Protein AF-A0A246J8D8-F1 (afdb_monomer)

Foldseek 3Di:
DKFFALDFDDDPLLQVLLVPDPQWDDWDADPADPVGSTRIMTDGDPPPPDDPVVVQVVSVVSPGVDGGPDDDDDDPPDDPPPPPDPPPDDPDDDDDD

Sequence (97 aa):
MLSLWQHVETSTALLLRLRELISIDRVVEGPGTPDWPWRLSIVQRANPQPGIQTWREQLVKAGLQREPDVCVPLRIEQPRHQAMLFNTDGGLRERMD

pLDDT: mean 80.65, std 17.93, range [39.75, 96.62]

Mean predicted aligned error: 11.0 Å

Structure (mmCIF, N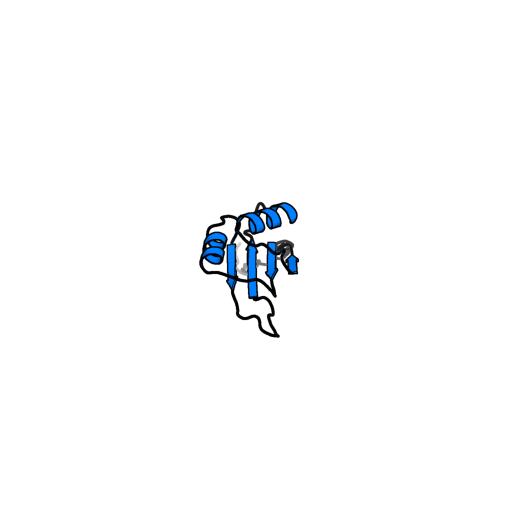/CA/C/O backbone):
data_AF-A0A246J8D8-F1
#
_entry.id   AF-A0A246J8D8-F1
#
loop_
_atom_site.group_PDB
_atom_site.id
_atom_site.type_symbol
_atom_site.label_atom_id
_atom_site.label_alt_id
_atom_site.label_comp_id
_atom_site.label_asym_id
_atom_site.label_entity_id
_atom_site.label_seq_id
_atom_site.pdbx_PDB_ins_code
_atom_site.Cartn_x
_atom_site.Cartn_y
_atom_site.Cartn_z
_atom_site.occupancy
_atom_site.B_iso_or_equiv
_atom_site.auth_seq_id
_atom_site.auth_comp_id
_atom_site.auth_asym_id
_atom_site.auth_atom_id
_atom_site.pdbx_PDB_model_num
ATOM 1 N N . MET A 1 1 ? 4.467 -3.157 -8.689 1.00 88.62 1 MET A N 1
ATOM 2 C CA . MET A 1 1 ? 4.217 -3.883 -7.419 1.00 88.62 1 MET A CA 1
ATOM 3 C C . MET A 1 1 ? 2.732 -3.840 -7.082 1.00 88.62 1 MET A C 1
ATOM 5 O O . MET A 1 1 ? 2.123 -2.802 -7.308 1.00 88.62 1 MET A O 1
ATOM 9 N N . LEU A 1 2 ? 2.161 -4.925 -6.559 1.00 92.75 2 LEU A N 1
ATOM 10 C CA . LEU A 1 2 ? 0.833 -4.959 -5.942 1.00 92.75 2 LEU A CA 1
ATOM 11 C C . LEU A 1 2 ? 1.005 -5.150 -4.435 1.00 92.75 2 LEU A C 1
ATOM 13 O O . LEU A 1 2 ? 1.705 -6.068 -4.012 1.00 92.75 2 LEU A O 1
ATOM 17 N N . SER A 1 3 ? 0.366 -4.299 -3.642 1.00 95.00 3 SER A N 1
ATOM 18 C CA . SER A 1 3 ? 0.344 -4.396 -2.182 1.00 95.00 3 SER A CA 1
ATOM 19 C C . SER A 1 3 ? -1.091 -4.421 -1.680 1.00 95.00 3 SER A C 1
ATOM 21 O O . SER A 1 3 ? -1.906 -3.611 -2.124 1.00 95.00 3 SER A O 1
ATOM 23 N N . LEU A 1 4 ? -1.399 -5.357 -0.786 1.00 96.06 4 LEU A N 1
ATOM 24 C CA . LEU A 1 4 ? -2.753 -5.636 -0.322 1.00 96.06 4 LEU A CA 1
ATOM 25 C C . LEU A 1 4 ? -2.803 -5.650 1.206 1.00 96.06 4 LEU A C 1
ATOM 27 O O . LEU A 1 4 ? -1.908 -6.201 1.848 1.00 96.06 4 LEU A O 1
ATOM 31 N N . TRP A 1 5 ? -3.874 -5.084 1.760 1.00 96.38 5 TRP A N 1
ATOM 32 C CA . TRP A 1 5 ? -4.177 -5.108 3.190 1.00 96.38 5 TRP A CA 1
ATOM 33 C C . TRP A 1 5 ? -5.596 -5.623 3.421 1.00 96.38 5 TRP A C 1
ATOM 35 O O . TRP A 1 5 ? -6.553 -5.103 2.842 1.00 96.38 5 TRP A O 1
ATOM 45 N N . GLN A 1 6 ? -5.744 -6.605 4.304 1.00 95.06 6 GLN A N 1
ATOM 46 C CA . GLN A 1 6 ? -7.032 -7.057 4.841 1.00 95.06 6 GLN A CA 1
ATOM 47 C C . GLN A 1 6 ? -7.463 -6.168 6.008 1.00 95.06 6 GLN A C 1
ATOM 49 O O . GLN A 1 6 ? -8.633 -5.812 6.137 1.00 95.06 6 GLN A O 1
ATOM 54 N N . HIS A 1 7 ? -6.500 -5.758 6.838 1.00 91.38 7 HIS A N 1
ATOM 55 C CA . HIS A 1 7 ? -6.752 -5.009 8.065 1.00 91.38 7 HIS A CA 1
ATOM 56 C C . HIS A 1 7 ? -5.963 -3.702 8.094 1.00 91.38 7 HIS A C 1
ATOM 58 O O . HIS A 1 7 ? -4.868 -3.619 8.657 1.00 91.38 7 HIS A O 1
ATOM 64 N N . VAL A 1 8 ? -6.560 -2.662 7.514 1.00 91.44 8 VAL A N 1
ATOM 65 C CA . VAL A 1 8 ? -6.043 -1.295 7.555 1.00 91.44 8 VAL A CA 1
ATOM 66 C C . VAL A 1 8 ? -7.191 -0.309 7.739 1.00 91.44 8 VAL A C 1
ATOM 68 O O . VAL A 1 8 ? -8.273 -0.492 7.182 1.00 91.44 8 VAL A O 1
ATOM 71 N N . GLU A 1 9 ? -6.956 0.729 8.535 1.00 89.50 9 GLU A N 1
ATOM 72 C CA . GLU A 1 9 ? -7.869 1.861 8.626 1.00 89.50 9 GLU A CA 1
ATOM 73 C C . GLU A 1 9 ? -7.542 2.853 7.514 1.00 89.50 9 GLU A C 1
ATOM 75 O O . GLU A 1 9 ? -6.449 3.421 7.446 1.00 89.50 9 GLU A O 1
ATOM 80 N N . THR A 1 10 ? -8.499 3.048 6.618 1.00 89.75 10 THR A N 1
ATOM 81 C CA . THR A 1 10 ? -8.425 4.028 5.544 1.00 89.75 10 THR A CA 1
ATOM 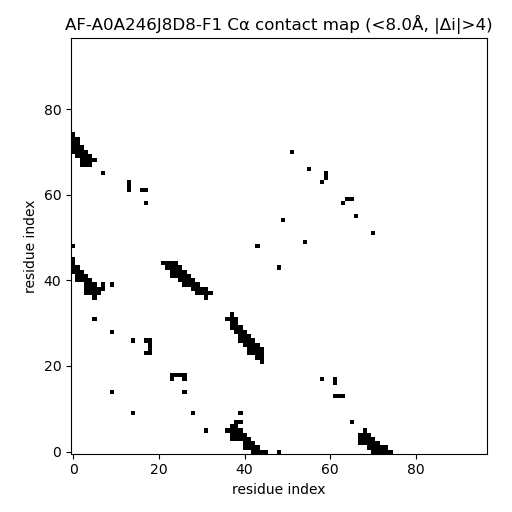82 C C . THR A 1 10 ? -9.182 5.282 5.961 1.00 89.75 10 THR A C 1
ATOM 84 O O . THR A 1 10 ? -10.344 5.245 6.353 1.00 89.75 10 THR A O 1
ATOM 87 N N . SER A 1 11 ? -8.508 6.428 5.886 1.00 92.56 11 SER A N 1
ATOM 88 C CA . SER A 1 11 ? -9.154 7.737 5.995 1.00 92.56 11 SER A CA 1
ATOM 89 C C . SER A 1 11 ? -9.130 8.430 4.640 1.00 92.56 11 SER A C 1
ATOM 91 O O . SER A 1 11 ? -8.223 8.208 3.835 1.00 92.56 11 SER A O 1
ATOM 93 N N . THR A 1 12 ? -10.081 9.337 4.405 1.00 93.88 12 THR A N 1
ATOM 94 C CA . THR A 1 12 ? -10.117 10.126 3.159 1.00 93.88 12 THR A CA 1
ATOM 95 C C . THR A 1 12 ? -8.788 10.860 2.930 1.00 93.88 12 THR A C 1
ATOM 97 O O . THR A 1 12 ? -8.247 10.835 1.827 1.00 93.88 12 THR A O 1
ATOM 100 N N . ALA A 1 13 ? -8.199 11.428 3.988 1.00 94.62 13 ALA A N 1
ATOM 101 C CA . ALA A 1 13 ? -6.912 12.120 3.917 1.00 94.62 13 ALA A CA 1
ATOM 102 C C . ALA A 1 13 ? -5.730 11.190 3.588 1.00 94.62 13 ALA A C 1
ATOM 104 O O . ALA A 1 13 ? -4.769 11.621 2.954 1.00 94.62 13 ALA A O 1
ATOM 105 N N . LEU A 1 14 ? -5.758 9.930 4.034 1.00 94.75 14 LEU A N 1
ATOM 106 C CA . LEU A 1 14 ? -4.742 8.940 3.663 1.00 94.75 14 LEU A CA 1
ATOM 107 C C . LEU A 1 14 ? -4.880 8.554 2.187 1.00 94.75 14 LEU A C 1
ATOM 109 O O . LEU A 1 14 ? -3.898 8.565 1.452 1.00 94.75 14 LEU A O 1
ATOM 113 N N . LEU A 1 15 ? -6.100 8.254 1.742 1.00 95.62 15 LEU A N 1
ATOM 114 C CA . LEU A 1 15 ? -6.359 7.847 0.361 1.00 95.62 15 LEU A CA 1
ATOM 115 C C . LEU A 1 15 ? -5.990 8.944 -0.643 1.00 95.62 15 LEU A C 1
ATOM 117 O O . LEU A 1 15 ? -5.460 8.633 -1.706 1.00 95.62 15 LEU A O 1
ATOM 121 N N . LEU A 1 16 ? -6.240 10.215 -0.308 1.00 94.81 16 LEU A N 1
ATOM 122 C CA . LEU A 1 16 ? -5.811 11.356 -1.121 1.00 94.81 16 LEU A CA 1
ATOM 123 C C . LEU A 1 16 ? -4.284 11.425 -1.229 1.00 94.81 16 LEU A C 1
ATOM 125 O O . LEU A 1 16 ? -3.764 11.392 -2.339 1.00 94.81 16 LEU A O 1
ATOM 129 N N . ARG A 1 17 ? -3.570 11.389 -0.096 1.00 95.25 17 ARG A N 1
ATOM 130 C CA . ARG A 1 17 ? -2.097 11.386 -0.079 1.00 95.25 17 ARG A CA 1
ATOM 131 C C . ARG A 1 17 ? -1.499 10.243 -0.894 1.00 95.25 17 ARG A C 1
ATOM 133 O O . ARG A 1 17 ? -0.534 10.446 -1.619 1.00 95.25 17 ARG A O 1
ATOM 140 N N . LEU A 1 18 ? -2.077 9.043 -0.805 1.00 94.81 18 LEU A N 1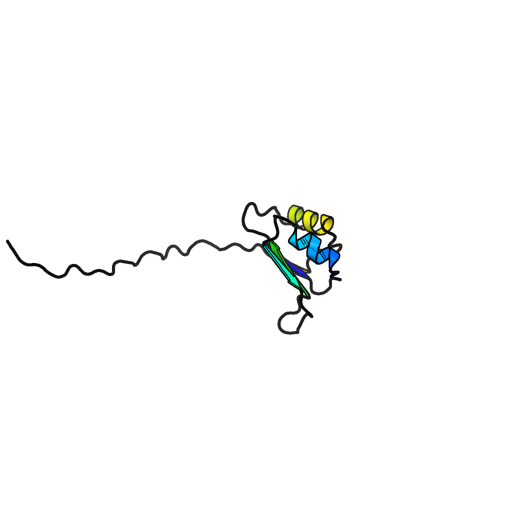
ATOM 141 C CA . LEU A 1 18 ? -1.633 7.896 -1.600 1.00 94.81 18 LEU A CA 1
ATOM 142 C C . LEU A 1 18 ? -1.846 8.131 -3.104 1.00 94.81 18 LEU A C 1
ATOM 144 O O . LEU A 1 18 ? -0.974 7.807 -3.902 1.00 94.81 18 LEU A O 1
ATOM 148 N N . ARG A 1 19 ? -2.975 8.720 -3.512 1.00 94.56 19 ARG A N 1
ATOM 149 C CA . ARG A 1 19 ? -3.255 9.026 -4.928 1.00 94.56 19 ARG A CA 1
ATOM 150 C C . ARG A 1 19 ? -2.353 10.122 -5.501 1.00 94.56 19 ARG A C 1
ATOM 152 O O . ARG A 1 19 ? -2.147 10.150 -6.708 1.00 94.56 19 ARG A O 1
ATOM 159 N N . GLU A 1 20 ? -1.814 10.994 -4.654 1.00 93.69 20 GLU A N 1
ATOM 160 C CA . GLU A 1 20 ? -0.860 12.041 -5.042 1.00 93.69 20 GLU A CA 1
ATOM 161 C C . GLU A 1 20 ? 0.571 11.511 -5.243 1.00 93.69 20 GLU A C 1
ATOM 163 O O . GLU A 1 20 ? 1.405 12.194 -5.840 1.00 93.69 20 GLU A O 1
ATOM 168 N N . LEU A 1 21 ? 0.882 10.289 -4.788 1.00 91.19 21 LEU A N 1
ATOM 169 C CA . LEU A 1 21 ? 2.200 9.698 -5.011 1.00 91.19 21 LEU A CA 1
ATOM 170 C C . LEU A 1 21 ? 2.387 9.334 -6.485 1.00 91.19 21 LEU A C 1
ATOM 172 O O . LEU A 1 21 ? 1.727 8.443 -7.011 1.00 91.19 21 LEU A O 1
ATOM 176 N N . ILE A 1 22 ? 3.389 9.938 -7.125 1.00 88.75 22 ILE A N 1
ATOM 177 C CA . ILE A 1 22 ? 3.735 9.675 -8.533 1.00 88.75 22 ILE A CA 1
ATOM 178 C C . ILE A 1 22 ? 4.062 8.201 -8.826 1.00 88.75 22 ILE A C 1
ATOM 180 O O . ILE A 1 22 ? 3.862 7.717 -9.943 1.00 88.75 22 ILE A O 1
ATOM 184 N N . SER A 1 23 ? 4.557 7.474 -7.821 1.00 88.44 23 SER A N 1
ATOM 185 C CA . SER A 1 23 ? 4.877 6.050 -7.921 1.00 88.44 23 SER A CA 1
ATOM 186 C C . SER A 1 23 ? 3.641 5.149 -7.864 1.00 88.44 23 SER A C 1
ATOM 188 O O . SER A 1 23 ? 3.753 3.963 -8.172 1.00 88.44 23 SER A O 1
ATOM 190 N N . ILE A 1 24 ? 2.466 5.676 -7.514 1.00 91.88 24 ILE A N 1
ATOM 191 C CA . ILE A 1 24 ? 1.208 4.934 -7.465 1.00 91.88 24 ILE A CA 1
ATOM 192 C C . ILE A 1 24 ? 0.451 5.093 -8.784 1.00 91.88 24 ILE A C 1
ATOM 194 O O . ILE A 1 24 ? 0.301 6.181 -9.332 1.00 91.88 24 ILE A O 1
ATOM 198 N N . ASP A 1 25 ? -0.019 3.966 -9.305 1.00 91.94 25 ASP A N 1
ATOM 199 C CA . ASP A 1 25 ? -0.905 3.907 -10.465 1.00 91.94 25 ASP A CA 1
ATOM 200 C C . ASP A 1 25 ? -2.372 3.823 -10.029 1.00 91.94 25 ASP A C 1
ATOM 202 O O . ASP A 1 25 ? -3.225 4.567 -10.514 1.00 91.94 25 ASP A O 1
ATOM 206 N N . ARG A 1 26 ? -2.671 2.948 -9.059 1.00 93.75 26 ARG A N 1
ATOM 207 C CA . ARG A 1 26 ? -4.028 2.764 -8.530 1.00 93.75 26 ARG A CA 1
ATOM 208 C C . ARG A 1 26 ? -4.037 2.614 -7.018 1.00 93.75 26 ARG A C 1
ATOM 210 O O . ARG A 1 26 ? -3.206 1.912 -6.447 1.00 93.75 26 ARG A O 1
ATOM 217 N N . VAL A 1 27 ? -5.059 3.209 -6.408 1.00 95.88 27 VAL A N 1
ATOM 218 C CA . VAL A 1 27 ? -5.477 2.975 -5.021 1.00 95.88 27 VAL A CA 1
ATOM 219 C C . VAL A 1 27 ? -6.936 2.547 -5.057 1.00 95.88 27 VAL A C 1
ATOM 221 O O . VAL A 1 27 ? -7.793 3.327 -5.482 1.00 95.88 27 VAL A O 1
ATOM 224 N N . VAL A 1 28 ? -7.211 1.322 -4.624 1.00 94.25 28 VAL A N 1
ATOM 225 C CA . VAL A 1 28 ? -8.557 0.747 -4.564 1.00 94.25 28 VAL A CA 1
ATOM 226 C C . VAL A 1 28 ? -8.891 0.458 -3.109 1.00 94.25 28 VAL A C 1
ATOM 228 O O . VAL A 1 28 ? -8.139 -0.226 -2.420 1.00 94.25 28 VAL A O 1
ATOM 231 N N . GLU A 1 29 ? -10.022 0.986 -2.660 1.00 94.75 29 GLU A N 1
ATOM 232 C CA . GLU A 1 29 ? -10.604 0.713 -1.350 1.00 94.75 29 GLU A CA 1
ATOM 233 C C . GLU A 1 29 ? -11.868 -0.127 -1.541 1.00 94.75 29 GLU A C 1
ATOM 235 O O . GLU A 1 29 ? -12.612 0.076 -2.503 1.00 94.75 29 GLU A O 1
ATOM 240 N N . GLY A 1 30 ? -12.109 -1.068 -0.633 1.00 90.56 30 GLY A N 1
ATOM 241 C CA . GLY A 1 30 ? -13.306 -1.896 -0.645 1.00 90.56 30 GLY A CA 1
ATOM 242 C C . GLY A 1 30 ? -13.691 -2.388 0.750 1.00 90.56 30 GLY A C 1
ATOM 243 O O . GLY A 1 30 ? -12.897 -2.307 1.690 1.00 90.56 30 GLY A O 1
ATOM 244 N N . PRO A 1 31 ? -14.910 -2.929 0.908 1.00 89.00 31 PRO A N 1
ATOM 245 C CA . PRO A 1 31 ? -15.383 -3.421 2.201 1.00 89.00 31 PRO A CA 1
ATOM 246 C C . PRO A 1 31 ? -14.598 -4.643 2.705 1.00 89.00 31 PRO A C 1
ATOM 248 O O . PRO A 1 31 ? -14.584 -4.892 3.908 1.00 89.00 31 PRO A O 1
ATOM 251 N N . GLY A 1 32 ? -13.912 -5.365 1.811 1.00 87.19 32 GLY A N 1
ATOM 252 C CA . GLY A 1 32 ? -13.428 -6.719 2.064 1.00 87.19 32 GLY A CA 1
ATOM 253 C C . GLY A 1 32 ? -14.599 -7.699 1.983 1.00 87.19 32 GLY A C 1
ATOM 254 O O . GLY A 1 32 ? -15.623 -7.527 2.637 1.00 87.19 32 GLY A O 1
ATOM 255 N N . THR A 1 33 ? -14.483 -8.707 1.131 1.00 90.25 33 THR A N 1
ATOM 256 C CA . THR A 1 33 ? -15.492 -9.760 0.943 1.00 90.25 33 THR A CA 1
ATOM 257 C C . THR A 1 33 ? -14.813 -11.125 1.009 1.00 90.25 33 THR A C 1
ATOM 259 O O . THR A 1 33 ? -13.591 -11.182 0.881 1.00 90.25 33 THR A O 1
ATOM 262 N N . PRO A 1 34 ? -15.552 -12.232 1.185 1.00 88.75 34 PRO A N 1
ATOM 263 C CA . PRO A 1 34 ? -14.949 -13.564 1.159 1.00 88.75 34 PRO A CA 1
ATOM 264 C C . PRO A 1 34 ? -14.150 -13.848 -0.126 1.00 88.75 34 PRO A C 1
ATOM 266 O O . PRO A 1 34 ? -13.050 -14.388 -0.045 1.00 88.75 34 PRO A O 1
ATOM 269 N N . ASP A 1 35 ? -14.652 -13.412 -1.286 1.00 89.06 35 ASP A N 1
ATOM 270 C CA . ASP A 1 35 ? -13.986 -13.610 -2.584 1.00 89.06 35 ASP A CA 1
ATOM 271 C C . ASP A 1 35 ? -12.816 -12.635 -2.816 1.00 89.06 35 ASP A C 1
ATOM 273 O O . ASP A 1 35 ? -11.903 -12.902 -3.597 1.00 89.06 35 ASP A O 1
ATOM 277 N N . TRP A 1 36 ? -12.828 -11.489 -2.128 1.00 88.50 36 TRP A N 1
ATOM 278 C CA . TRP A 1 36 ? -11.776 -10.476 -2.186 1.00 88.50 36 TRP A CA 1
ATOM 279 C C . TRP A 1 36 ? -11.596 -9.811 -0.814 1.00 88.50 36 TRP A C 1
ATOM 281 O O . TRP A 1 36 ? -12.203 -8.765 -0.550 1.00 88.50 36 TRP A O 1
ATOM 291 N N . PRO A 1 37 ? -10.782 -10.392 0.089 1.00 94.44 37 PRO A N 1
ATOM 292 C CA . PRO A 1 37 ? -10.711 -9.959 1.489 1.00 94.44 37 PRO A CA 1
ATOM 293 C C . PRO A 1 37 ? -9.936 -8.650 1.685 1.00 94.44 37 PRO A C 1
ATOM 295 O O . PRO A 1 37 ? -9.853 -8.127 2.794 1.00 94.44 37 PRO A O 1
ATOM 298 N N . TRP A 1 38 ? -9.346 -8.110 0.620 1.00 95.38 38 TRP A N 1
ATOM 299 C CA . TRP A 1 38 ? -8.493 -6.932 0.676 1.00 95.38 38 TRP A CA 1
ATOM 300 C C . TRP A 1 38 ? -9.337 -5.661 0.761 1.00 95.38 38 TRP A C 1
ATOM 302 O O . TRP A 1 38 ? -10.092 -5.330 -0.155 1.00 95.38 38 TRP A O 1
ATOM 312 N N . ARG A 1 39 ? -9.177 -4.927 1.861 1.00 95.19 39 ARG A N 1
ATOM 313 C CA . ARG A 1 39 ? -9.843 -3.640 2.098 1.00 95.19 39 ARG A CA 1
ATOM 314 C C . ARG A 1 39 ? -9.107 -2.478 1.443 1.00 95.19 39 ARG A C 1
ATOM 316 O O . ARG A 1 39 ? -9.732 -1.493 1.063 1.00 95.19 39 ARG A O 1
ATOM 323 N N . LEU A 1 40 ? -7.795 -2.616 1.255 1.00 96.62 40 LEU A N 1
ATOM 324 C CA . LEU A 1 40 ? -6.972 -1.678 0.500 1.00 96.62 40 LEU A CA 1
ATOM 325 C C . LEU A 1 40 ? -6.069 -2.442 -0.463 1.00 96.62 40 LEU A C 1
ATOM 327 O O . LEU A 1 40 ? -5.393 -3.395 -0.080 1.00 96.62 40 LEU A O 1
ATOM 331 N N . SER A 1 41 ? -6.042 -1.992 -1.713 1.00 95.94 41 SER A N 1
ATOM 332 C CA . SER A 1 41 ? -5.138 -2.483 -2.750 1.00 95.94 41 SER A CA 1
ATOM 333 C C . SER A 1 41 ? -4.407 -1.305 -3.383 1.00 95.94 41 SER A C 1
ATOM 335 O O . SER A 1 41 ? -5.034 -0.328 -3.797 1.00 95.94 41 SER A O 1
ATOM 337 N N . ILE A 1 42 ? -3.084 -1.398 -3.479 1.00 95.50 42 ILE A N 1
ATOM 338 C CA . ILE A 1 42 ? -2.246 -0.381 -4.114 1.00 95.50 42 ILE A CA 1
ATOM 339 C C . ILE A 1 42 ? -1.442 -1.022 -5.233 1.00 95.50 42 ILE A C 1
ATOM 341 O O . ILE A 1 42 ? -0.717 -1.996 -5.022 1.00 95.50 42 ILE A O 1
ATOM 345 N N . VAL A 1 43 ? -1.550 -0.434 -6.419 1.00 92.56 43 VAL A N 1
ATOM 346 C CA . VAL A 1 43 ? -0.739 -0.777 -7.582 1.00 92.56 43 VAL A CA 1
ATOM 347 C C . VAL A 1 43 ? 0.288 0.322 -7.778 1.00 92.56 43 VAL A C 1
ATOM 349 O O . VAL A 1 43 ? -0.051 1.488 -7.971 1.00 92.56 43 VAL A O 1
ATOM 352 N N . GLN A 1 44 ? 1.554 -0.062 -7.741 1.00 90.00 44 GLN A N 1
ATOM 353 C CA . GLN A 1 44 ? 2.668 0.806 -8.077 1.00 90.00 44 GLN A CA 1
ATOM 354 C C . GLN A 1 44 ? 2.877 0.833 -9.593 1.00 90.00 44 GLN A C 1
ATOM 356 O O . GLN A 1 44 ? 2.904 -0.223 -10.237 1.0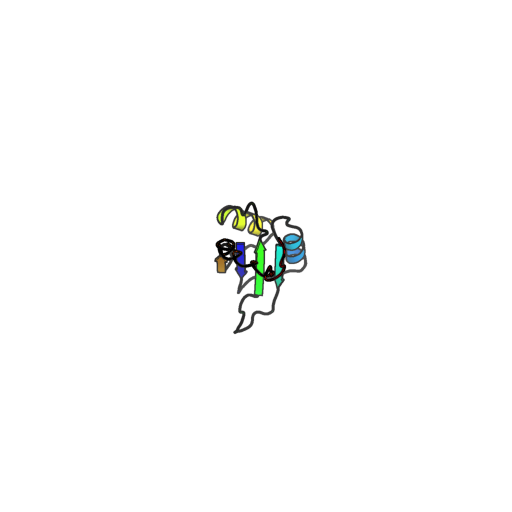0 90.00 44 GLN A O 1
ATOM 361 N N . ARG A 1 45 ? 3.106 2.032 -10.130 1.00 85.25 45 ARG A N 1
ATOM 362 C CA . ARG A 1 45 ? 3.450 2.281 -11.531 1.00 85.25 45 ARG A CA 1
ATOM 363 C C . ARG A 1 45 ? 4.696 1.495 -11.944 1.00 85.25 45 ARG A C 1
ATOM 365 O O . A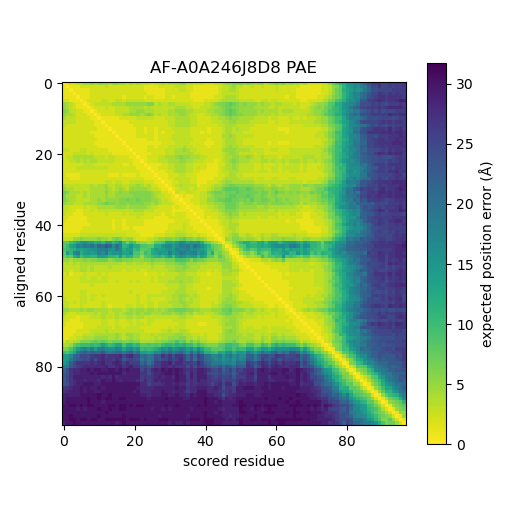RG A 1 45 ? 5.658 1.356 -11.185 1.00 85.25 45 ARG A O 1
ATOM 372 N N . ALA A 1 46 ? 4.686 0.978 -13.169 1.00 68.44 46 ALA A N 1
ATOM 373 C CA . ALA A 1 46 ? 5.831 0.280 -13.726 1.00 68.44 46 ALA A CA 1
ATOM 374 C C . ALA A 1 46 ? 6.922 1.282 -14.149 1.00 68.44 46 ALA A C 1
ATOM 376 O O . ALA A 1 46 ? 6.723 2.060 -15.075 1.00 68.44 46 ALA A O 1
ATOM 377 N N . ASN A 1 47 ? 8.084 1.163 -13.505 1.00 64.56 47 ASN A N 1
ATOM 378 C CA . ASN A 1 47 ? 9.395 1.696 -13.892 1.00 64.56 47 ASN A CA 1
ATOM 379 C C . ASN A 1 47 ? 9.781 3.117 -13.397 1.00 64.56 47 ASN A C 1
ATOM 381 O O . ASN A 1 47 ? 9.088 4.083 -13.712 1.00 64.56 47 ASN A O 1
ATOM 385 N N . PRO A 1 48 ? 10.936 3.259 -12.708 1.00 64.75 48 PRO A N 1
ATOM 386 C CA . PRO A 1 48 ? 11.647 2.196 -11.992 1.00 64.75 48 PRO A CA 1
ATOM 387 C C . PRO A 1 48 ? 10.793 1.715 -10.816 1.00 64.75 48 PRO A C 1
ATOM 389 O O . PRO A 1 48 ? 10.308 2.519 -10.027 1.00 64.75 48 PRO A O 1
ATOM 392 N N . GLN A 1 49 ? 10.580 0.399 -10.707 1.00 65.50 49 GLN A N 1
ATOM 393 C CA . GLN A 1 49 ? 9.979 -0.173 -9.500 1.00 65.50 49 GLN A CA 1
ATOM 394 C C . GLN A 1 49 ? 11.080 -0.222 -8.432 1.00 65.50 49 GLN A C 1
ATOM 396 O O . GLN A 1 49 ? 12.004 -1.027 -8.586 1.00 65.50 49 GLN A O 1
ATOM 401 N N . PRO A 1 50 ? 11.050 0.628 -7.389 1.00 71.75 50 PRO A N 1
ATOM 402 C CA . PRO A 1 50 ? 11.973 0.491 -6.275 1.00 71.75 50 PRO A CA 1
ATOM 403 C C . PRO A 1 50 ? 11.898 -0.918 -5.680 1.00 71.75 50 PRO A C 1
ATOM 405 O O . PRO A 1 50 ? 10.868 -1.596 -5.757 1.00 71.75 50 PRO A O 1
ATOM 408 N N . GLY A 1 51 ? 12.995 -1.352 -5.059 1.00 82.62 51 GLY A N 1
ATOM 409 C CA . GLY A 1 51 ? 12.999 -2.582 -4.274 1.00 82.62 51 GLY A CA 1
ATOM 410 C C . GLY A 1 51 ? 11.886 -2.574 -3.221 1.00 82.62 51 GLY A C 1
ATOM 411 O O . GLY A 1 51 ? 11.432 -1.516 -2.779 1.00 82.62 51 GLY A O 1
ATOM 412 N N . ILE A 1 52 ? 11.451 -3.765 -2.801 1.00 85.56 52 ILE A N 1
ATOM 413 C CA . ILE A 1 52 ? 10.316 -3.939 -1.877 1.00 85.56 52 ILE A CA 1
ATOM 414 C C . ILE A 1 52 ? 10.479 -3.098 -0.601 1.00 85.56 52 ILE A C 1
ATOM 416 O O . ILE A 1 52 ? 9.501 -2.518 -0.140 1.00 85.56 52 ILE A O 1
ATOM 420 N N . GLN A 1 53 ? 11.695 -2.981 -0.057 1.00 87.31 53 GLN A N 1
ATOM 421 C CA . GLN A 1 53 ? 11.941 -2.160 1.135 1.00 87.31 53 GLN A CA 1
ATOM 422 C C . GLN A 1 53 ? 11.693 -0.670 0.885 1.00 87.31 53 GLN A C 1
ATOM 424 O O . GLN A 1 53 ? 10.888 -0.062 1.581 1.00 87.31 53 GLN A O 1
ATOM 429 N N . THR A 1 54 ? 12.293 -0.096 -0.158 1.00 87.94 54 THR A N 1
ATOM 430 C CA . THR A 1 54 ? 12.078 1.311 -0.525 1.00 87.94 54 THR A CA 1
ATOM 431 C C . THR A 1 54 ? 10.604 1.601 -0.820 1.00 87.94 54 THR A C 1
ATOM 433 O O . THR A 1 54 ? 10.092 2.661 -0.467 1.00 87.94 54 THR A O 1
ATOM 436 N N . TRP A 1 55 ? 9.890 0.650 -1.428 1.00 89.06 55 TRP A N 1
ATOM 437 C CA . TRP A 1 55 ? 8.446 0.759 -1.623 1.00 89.06 55 TRP A CA 1
ATOM 438 C C . TRP A 1 55 ? 7.677 0.814 -0.293 1.00 89.06 55 TRP A C 1
ATOM 440 O O . TRP A 1 55 ? 6.831 1.688 -0.106 1.00 89.06 55 TRP A O 1
ATOM 450 N N . ARG A 1 56 ? 8.000 -0.065 0.661 1.00 88.94 56 ARG A N 1
ATOM 451 C CA . ARG A 1 56 ? 7.389 -0.048 2.000 1.00 88.94 56 ARG A CA 1
ATOM 452 C C . ARG A 1 56 ? 7.660 1.259 2.737 1.00 88.94 56 ARG A C 1
ATOM 454 O O . ARG A 1 56 ? 6.734 1.839 3.292 1.00 88.94 56 ARG A O 1
ATOM 461 N N . GLU A 1 57 ? 8.887 1.766 2.685 1.00 89.56 57 GLU A N 1
ATOM 462 C CA . GLU A 1 57 ? 9.237 3.053 3.295 1.00 89.56 57 GLU A CA 1
ATOM 463 C C . GLU A 1 57 ? 8.417 4.214 2.721 1.00 89.56 57 GLU A C 1
ATOM 465 O O . GLU A 1 57 ? 7.986 5.093 3.467 1.00 89.56 57 GLU A O 1
ATOM 470 N N . GLN A 1 58 ? 8.176 4.228 1.405 1.00 90.56 58 GLN A N 1
ATOM 471 C CA . GLN A 1 58 ? 7.322 5.239 0.776 1.00 90.56 58 GLN A CA 1
ATOM 472 C C . GLN A 1 58 ? 5.883 5.171 1.299 1.00 90.56 58 GLN A C 1
ATOM 474 O O . GLN A 1 58 ? 5.299 6.205 1.618 1.00 90.56 58 GLN A O 1
ATOM 479 N N . LEU A 1 59 ? 5.329 3.965 1.432 1.00 91.69 59 LEU A N 1
ATOM 480 C CA . LEU A 1 59 ? 3.983 3.763 1.967 1.00 91.69 59 LEU A CA 1
ATOM 481 C C . LEU A 1 59 ? 3.873 4.202 3.434 1.00 91.69 59 LEU A C 1
ATOM 483 O O . LEU A 1 59 ? 2.911 4.883 3.796 1.00 91.69 59 LEU A O 1
ATOM 487 N N . VAL A 1 60 ? 4.883 3.901 4.256 1.00 92.25 60 VAL A N 1
ATOM 488 C CA . VAL A 1 60 ? 4.956 4.371 5.649 1.00 92.25 60 VAL A CA 1
ATOM 489 C C . VAL A 1 60 ? 5.005 5.895 5.713 1.00 92.25 60 VAL A C 1
ATOM 491 O O . VAL A 1 60 ? 4.227 6.501 6.448 1.00 92.25 60 VAL A O 1
ATOM 494 N N . LYS A 1 61 ? 5.845 6.538 4.890 1.00 91.56 61 LYS A N 1
ATOM 495 C CA . LYS A 1 61 ? 5.918 8.009 4.796 1.00 91.56 61 LYS A CA 1
ATOM 496 C C . LYS A 1 61 ? 4.592 8.641 4.364 1.00 91.56 61 LYS A C 1
ATOM 498 O O . LYS A 1 61 ? 4.276 9.744 4.800 1.00 91.56 61 LYS A O 1
ATOM 503 N N . ALA A 1 62 ? 3.804 7.945 3.547 1.00 90.88 62 ALA A N 1
ATOM 504 C CA . ALA A 1 62 ? 2.476 8.395 3.135 1.00 90.88 62 ALA A CA 1
ATOM 505 C C . ALA A 1 62 ? 1.403 8.244 4.230 1.00 90.88 62 ALA A C 1
ATOM 507 O O . ALA A 1 62 ? 0.317 8.813 4.113 1.00 90.88 62 ALA A O 1
ATOM 508 N N . GLY A 1 63 ? 1.715 7.523 5.312 1.00 92.94 63 GLY A N 1
ATOM 509 C CA . GLY A 1 63 ? 0.855 7.353 6.480 1.00 92.94 63 GLY A CA 1
ATOM 510 C C . GLY A 1 63 ? 0.305 5.939 6.673 1.00 92.94 63 GLY A C 1
ATOM 511 O O . GLY A 1 63 ? -0.505 5.745 7.577 1.00 92.94 63 GLY A O 1
ATOM 512 N N . LEU A 1 64 ? 0.725 4.947 5.875 1.00 93.31 64 LEU A N 1
ATOM 513 C CA . LEU A 1 64 ? 0.382 3.544 6.130 1.00 93.31 64 LEU A CA 1
ATOM 514 C C . LEU A 1 64 ? 1.263 2.988 7.246 1.00 93.31 64 LEU A C 1
ATOM 516 O O . LEU A 1 64 ? 2.426 2.662 7.041 1.00 93.31 64 LEU A O 1
ATOM 520 N N . GLN A 1 65 ? 0.695 2.868 8.442 1.00 87.25 65 GLN A N 1
ATOM 521 C CA . GLN A 1 65 ? 1.438 2.410 9.620 1.00 87.25 65 GLN A CA 1
ATOM 522 C C . GLN A 1 65 ? 1.709 0.900 9.625 1.00 87.25 65 GLN A C 1
ATOM 524 O O . GLN A 1 65 ? 2.592 0.437 10.342 1.00 87.25 65 GLN A O 1
ATOM 529 N N . ARG A 1 66 ? 0.945 0.125 8.845 1.00 89.12 66 ARG A N 1
ATOM 530 C CA . ARG A 1 66 ? 1.093 -1.329 8.736 1.00 89.12 66 ARG A CA 1
ATOM 531 C C . ARG A 1 66 ? 1.705 -1.729 7.407 1.00 89.12 66 ARG A C 1
ATOM 533 O O . ARG A 1 66 ? 1.329 -1.208 6.355 1.00 89.12 66 ARG A O 1
ATOM 540 N N . GLU A 1 67 ? 2.589 -2.720 7.465 1.00 92.06 67 GLU A N 1
ATOM 541 C CA . GLU A 1 67 ? 3.052 -3.415 6.270 1.00 92.06 67 GLU A CA 1
ATOM 542 C C . GLU A 1 67 ? 1.883 -4.115 5.557 1.00 92.06 67 GLU A C 1
ATOM 544 O O . GLU A 1 67 ? 0.905 -4.489 6.208 1.00 92.06 67 GLU A O 1
ATOM 549 N N . PRO A 1 68 ? 1.958 -4.274 4.226 1.00 93.94 68 PRO A N 1
ATOM 550 C CA . PRO A 1 68 ? 0.970 -5.045 3.486 1.00 93.94 68 PRO A CA 1
ATOM 551 C C . PRO A 1 68 ? 1.019 -6.522 3.870 1.00 93.94 68 PRO A C 1
ATOM 553 O O . PRO A 1 68 ? 2.100 -7.108 3.943 1.00 93.94 68 PRO A O 1
ATOM 556 N N . ASP A 1 69 ? -0.157 -7.128 4.007 1.00 94.69 69 ASP A N 1
ATOM 557 C CA . ASP A 1 69 ? -0.321 -8.569 4.213 1.00 94.69 69 ASP A CA 1
ATOM 558 C C . ASP A 1 69 ? 0.220 -9.359 3.007 1.00 94.69 69 ASP A C 1
ATOM 560 O O . ASP A 1 69 ? 0.815 -10.425 3.155 1.00 94.69 69 ASP A O 1
ATOM 564 N N . VAL A 1 70 ? 0.054 -8.811 1.795 1.00 93.62 70 VAL A N 1
ATOM 565 C CA . VAL A 1 70 ? 0.613 -9.369 0.555 1.00 93.62 70 VAL A CA 1
ATOM 566 C C . VAL A 1 70 ? 1.314 -8.279 -0.240 1.00 93.62 70 VAL A C 1
ATOM 568 O O . VAL A 1 70 ? 0.752 -7.217 -0.498 1.00 93.62 70 VAL A O 1
ATOM 571 N N . CYS A 1 71 ? 2.539 -8.560 -0.682 1.00 91.88 71 CYS A N 1
ATOM 572 C CA . CYS A 1 71 ? 3.313 -7.676 -1.547 1.00 91.88 71 CYS A CA 1
ATOM 573 C C . CYS A 1 71 ? 3.945 -8.493 -2.675 1.00 91.88 71 CYS A C 1
ATOM 575 O O . CYS A 1 71 ? 4.838 -9.301 -2.420 1.00 91.88 71 CYS A O 1
ATOM 577 N N . VAL A 1 72 ? 3.472 -8.304 -3.909 1.00 88.38 72 VAL A N 1
ATOM 578 C CA . VAL A 1 72 ? 3.896 -9.105 -5.065 1.00 88.38 72 VAL A CA 1
ATOM 579 C C . VAL A 1 72 ? 4.367 -8.234 -6.229 1.00 88.38 72 VAL A C 1
ATOM 581 O O . VAL A 1 72 ? 3.683 -7.281 -6.625 1.00 88.38 72 VAL A O 1
ATOM 584 N N . PRO A 1 73 ? 5.545 -8.524 -6.809 1.00 84.75 73 PRO A N 1
ATOM 585 C CA . PRO A 1 73 ? 6.025 -7.790 -7.966 1.00 84.75 73 PRO A CA 1
ATOM 586 C C . PRO A 1 73 ? 5.115 -8.084 -9.160 1.00 84.75 73 PRO A C 1
ATOM 588 O O . PRO A 1 73 ? 4.988 -9.221 -9.600 1.00 84.75 73 PRO A O 1
ATOM 591 N N . LEU A 1 74 ? 4.507 -7.036 -9.712 1.00 79.50 74 LEU A N 1
ATOM 592 C CA . LEU A 1 74 ? 3.793 -7.130 -10.980 1.00 79.50 74 LEU A CA 1
ATOM 593 C C . LEU A 1 74 ? 4.837 -7.047 -12.090 1.00 79.50 74 LEU A C 1
ATOM 595 O O . LEU A 1 74 ? 5.291 -5.958 -12.456 1.00 79.50 74 LEU A O 1
ATOM 599 N N . ARG A 1 75 ? 5.274 -8.214 -12.556 1.00 71.56 75 ARG A N 1
ATOM 600 C CA . ARG A 1 75 ? 6.080 -8.361 -13.764 1.00 71.56 75 ARG A CA 1
ATOM 601 C C . ARG A 1 75 ? 5.163 -8.913 -14.841 1.00 71.56 75 ARG A C 1
ATOM 603 O O . ARG A 1 75 ? 4.567 -9.966 -14.657 1.00 71.56 75 ARG A O 1
ATOM 610 N N . ILE A 1 76 ? 5.058 -8.205 -15.958 1.00 63.47 76 ILE A N 1
ATOM 611 C CA . ILE A 1 76 ? 4.640 -8.862 -17.191 1.00 63.47 76 ILE A CA 1
ATOM 612 C C . ILE A 1 76 ? 5.875 -9.648 -17.623 1.00 63.47 76 ILE A C 1
ATOM 614 O O . ILE A 1 76 ? 6.875 -9.049 -18.023 1.00 63.47 76 ILE A O 1
ATOM 618 N N . GLU A 1 77 ? 5.861 -10.965 -17.434 1.00 54.38 77 GLU A N 1
ATOM 619 C CA . GLU A 1 77 ? 6.922 -11.84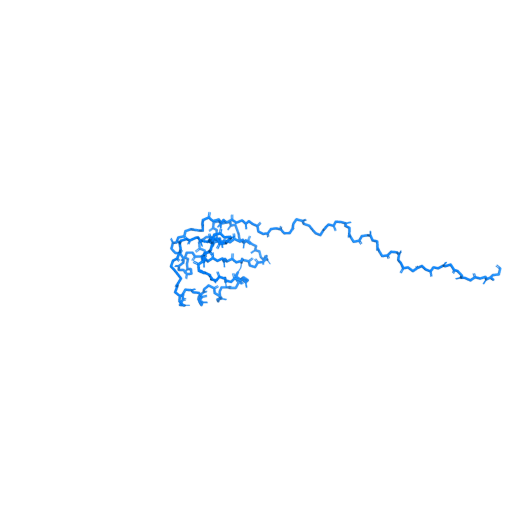9 -17.918 1.00 54.38 77 GLU A CA 1
ATOM 620 C C . GLU A 1 77 ? 6.886 -11.876 -19.453 1.00 54.38 77 GLU A C 1
ATOM 622 O O . GLU A 1 77 ? 6.288 -12.757 -20.052 1.00 54.38 77 GLU A O 1
ATOM 627 N N . GLN A 1 78 ? 7.522 -10.867 -20.060 1.00 51.44 78 GLN A N 1
ATOM 628 C CA . GLN A 1 78 ? 7.750 -10.665 -21.495 1.00 51.44 78 GLN A CA 1
ATOM 629 C C . GLN A 1 78 ? 6.481 -10.532 -22.369 1.00 51.44 78 GLN A C 1
ATOM 631 O O . GLN A 1 78 ? 5.441 -11.139 -22.109 1.00 51.44 78 GLN A O 1
ATOM 636 N N . PRO A 1 79 ? 6.532 -9.766 -23.477 1.00 53.34 79 PRO A N 1
ATOM 637 C CA . PRO A 1 79 ? 5.648 -10.079 -24.589 1.00 53.34 79 PRO A CA 1
ATOM 638 C C . PRO A 1 79 ? 5.974 -11.522 -24.975 1.00 53.34 79 PRO A C 1
ATOM 640 O O . PRO A 1 79 ? 7.138 -11.847 -25.220 1.00 53.34 79 PRO A O 1
ATOM 643 N N . ARG A 1 80 ? 4.979 -12.416 -24.987 1.00 54.03 80 ARG A N 1
ATOM 644 C CA . ARG A 1 80 ? 5.167 -13.733 -25.606 1.00 54.03 80 ARG A CA 1
ATOM 645 C C . ARG A 1 80 ? 5.826 -13.464 -26.959 1.00 54.03 80 ARG A C 1
ATOM 647 O O . ARG A 1 80 ? 5.315 -12.639 -27.711 1.00 54.03 80 ARG A O 1
ATOM 654 N N . HIS A 1 81 ? 6.928 -14.138 -27.273 1.00 52.44 81 HIS A N 1
ATOM 655 C CA . HIS A 1 81 ? 7.620 -14.068 -28.569 1.00 52.44 81 HIS A CA 1
ATOM 656 C C . HIS A 1 81 ? 6.737 -14.541 -29.761 1.00 52.44 81 HIS A C 1
ATOM 658 O O . HIS A 1 81 ? 7.237 -14.935 -30.807 1.00 52.44 81 HIS A O 1
ATOM 664 N N . GLN A 1 82 ? 5.410 -14.507 -29.622 1.00 48.88 82 GLN A N 1
ATOM 665 C CA . GLN A 1 82 ? 4.390 -14.809 -30.613 1.00 48.88 82 GLN A CA 1
ATOM 666 C C . GLN A 1 82 ? 3.617 -13.535 -30.973 1.00 48.88 82 GLN A C 1
ATOM 668 O O . GLN A 1 82 ? 2.416 -13.420 -30.760 1.00 48.88 82 GLN A O 1
ATOM 673 N N . ALA A 1 83 ? 4.325 -12.581 -31.564 1.00 50.19 83 ALA A N 1
ATOM 674 C CA . ALA A 1 83 ? 3.753 -11.768 -32.632 1.00 50.19 83 ALA A CA 1
ATOM 675 C C . ALA A 1 83 ? 4.479 -12.106 -33.946 1.00 50.19 83 ALA A C 1
ATOM 677 O O . ALA A 1 83 ? 4.890 -11.232 -34.694 1.00 50.19 83 ALA A O 1
ATOM 678 N N . MET A 1 84 ? 4.696 -13.398 -34.208 1.00 54.56 84 MET A N 1
ATOM 679 C CA . MET A 1 84 ? 5.005 -13.899 -35.546 1.00 54.56 84 MET A CA 1
ATOM 680 C C . MET A 1 84 ? 3.776 -14.654 -36.027 1.00 54.56 84 MET A C 1
ATOM 682 O O . MET A 1 84 ? 3.616 -15.809 -35.654 1.00 54.56 84 MET A O 1
ATOM 686 N N . LEU A 1 85 ? 2.895 -13.975 -36.764 1.00 52.25 85 LEU A N 1
ATOM 687 C CA . LEU A 1 85 ? 1.959 -14.537 -37.752 1.00 52.25 85 LEU A CA 1
ATOM 688 C C . LEU A 1 85 ? 0.993 -13.422 -38.205 1.00 52.25 85 LEU A C 1
ATOM 690 O O . LEU A 1 85 ? -0.203 -13.462 -37.955 1.00 52.25 85 LEU A O 1
ATOM 694 N N . PHE A 1 86 ? 1.519 -12.420 -38.905 1.00 52.16 86 PHE A N 1
ATOM 695 C CA . PHE A 1 86 ? 0.728 -11.710 -39.913 1.00 52.16 86 PHE A CA 1
ATOM 696 C C . PHE A 1 86 ? 1.430 -11.889 -41.260 1.00 52.16 86 PHE A C 1
ATOM 698 O O . PHE A 1 86 ? 1.983 -10.955 -41.820 1.00 52.16 86 PHE A O 1
ATOM 705 N N . ASN A 1 87 ? 1.443 -13.132 -41.749 1.00 51.88 87 ASN A N 1
ATOM 706 C CA . ASN A 1 87 ? 1.439 -13.393 -43.186 1.00 51.88 87 ASN A CA 1
ATOM 707 C C . ASN A 1 87 ? -0.008 -13.723 -43.547 1.00 51.88 87 ASN A C 1
ATOM 709 O O . ASN A 1 87 ? -0.392 -14.884 -43.656 1.00 51.88 87 ASN A O 1
ATOM 713 N N . THR A 1 88 ? -0.824 -12.686 -43.663 1.00 53.59 88 THR A N 1
ATOM 714 C CA . THR A 1 88 ? -2.151 -12.773 -44.269 1.00 53.59 88 THR A CA 1
ATOM 715 C C . THR A 1 88 ? -2.263 -11.648 -45.273 1.00 53.59 88 THR A C 1
ATOM 717 O O . THR A 1 88 ? -2.837 -10.616 -44.972 1.00 53.59 88 THR A O 1
ATOM 720 N N . ASP A 1 89 ? -1.605 -11.845 -46.409 1.00 46.56 89 ASP A N 1
ATOM 721 C CA . ASP A 1 89 ? -2.083 -11.494 -47.748 1.00 46.56 89 ASP A CA 1
ATOM 722 C C . ASP A 1 89 ? -1.051 -12.101 -48.715 1.00 46.56 89 ASP A C 1
ATOM 724 O O . ASP A 1 89 ? 0.137 -11.814 -48.649 1.00 46.56 89 ASP A O 1
ATOM 728 N N . GLY A 1 90 ? -1.374 -13.115 -49.512 1.00 51.19 90 GLY A N 1
ATOM 729 C CA . GLY A 1 90 ? -2.452 -13.036 -50.489 1.00 51.19 90 GLY A CA 1
ATOM 730 C C . GLY A 1 90 ? -1.870 -12.611 -51.840 1.00 51.19 90 GLY A C 1
ATOM 731 O O . GLY A 1 90 ? -2.263 -11.593 -52.385 1.00 51.19 90 GLY A O 1
ATOM 732 N N . GLY A 1 91 ? -0.896 -13.365 -52.362 1.00 41.25 91 GLY A N 1
ATOM 733 C CA 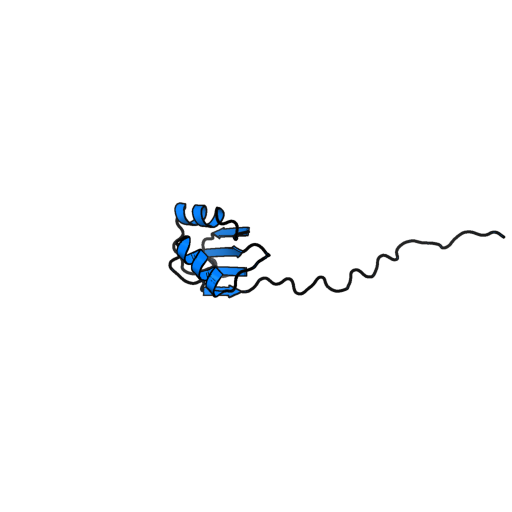. GLY A 1 91 ? -0.245 -13.103 -53.652 1.00 41.25 91 GLY A CA 1
ATOM 734 C C . GLY A 1 91 ? -0.335 -14.298 -54.597 1.00 41.25 91 GLY A C 1
ATOM 735 O O . GLY A 1 91 ? 0.676 -14.769 -55.103 1.00 41.25 91 GLY A O 1
ATOM 736 N N . LEU A 1 92 ? -1.540 -14.844 -54.775 1.00 51.16 92 LEU A N 1
ATOM 737 C CA . LEU A 1 92 ? -1.848 -15.836 -55.806 1.00 51.16 92 LEU A CA 1
ATOM 738 C C . LEU A 1 92 ? -2.663 -15.115 -56.889 1.00 51.16 92 LEU A C 1
ATOM 740 O O . LEU A 1 92 ? -3.859 -14.903 -56.700 1.00 51.16 92 LEU A O 1
ATOM 744 N N . ARG A 1 93 ? -1.963 -14.726 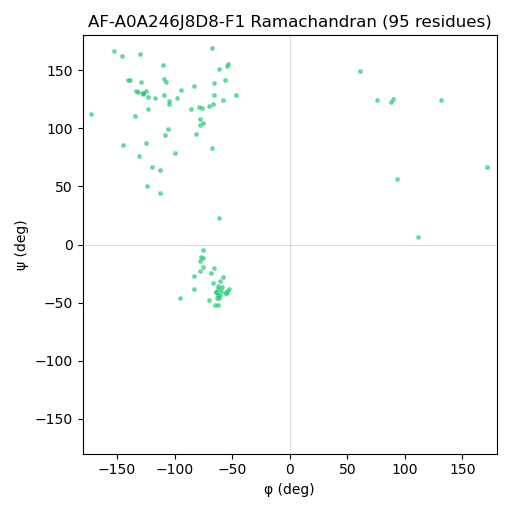-57.970 1.00 46.81 93 ARG A N 1
ATOM 745 C CA . ARG A 1 93 ? -2.338 -14.034 -59.236 1.00 46.81 93 ARG A CA 1
ATOM 746 C C . ARG A 1 93 ? -1.330 -12.886 -59.428 1.00 46.81 93 ARG A C 1
ATOM 748 O O . ARG A 1 93 ? -1.124 -12.127 -58.500 1.00 46.81 93 ARG A O 1
ATOM 755 N N . GLU A 1 94 ? -0.605 -12.757 -60.536 1.00 44.28 94 GLU A N 1
ATOM 756 C CA . GLU A 1 94 ? -1.076 -12.751 -61.923 1.00 44.28 94 GLU A CA 1
ATOM 757 C C . GLU A 1 94 ? -0.089 -13.398 -62.919 1.00 44.28 94 GLU A C 1
ATOM 759 O O . GLU A 1 94 ? 1.080 -13.630 -62.630 1.00 44.28 94 GLU A O 1
ATOM 764 N N . ARG A 1 95 ? -0.637 -13.733 -64.092 1.00 45.25 95 ARG A N 1
A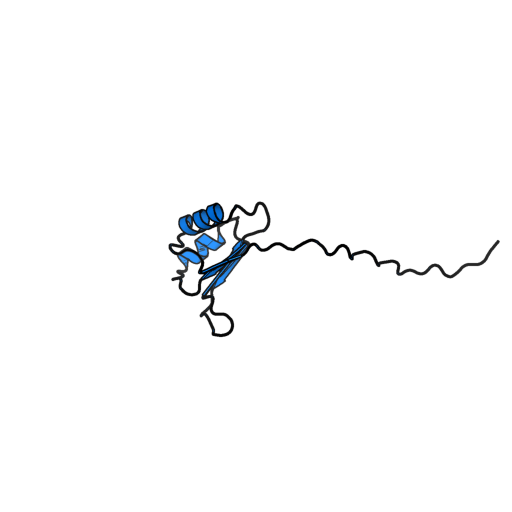TOM 765 C CA . ARG A 1 95 ? 0.037 -14.201 -65.313 1.00 45.25 95 ARG A CA 1
ATOM 766 C C . ARG A 1 95 ? 0.912 -13.100 -65.950 1.00 45.25 95 ARG A C 1
ATOM 768 O O . ARG A 1 95 ? 0.660 -11.932 -65.684 1.00 45.25 95 ARG A O 1
ATOM 775 N N . MET A 1 96 ? 1.722 -13.528 -66.934 1.00 39.75 96 MET A N 1
ATOM 776 C CA . MET A 1 96 ? 2.475 -12.766 -67.963 1.00 39.75 96 MET A CA 1
ATOM 777 C C . MET A 1 96 ? 3.867 -12.324 -67.480 1.00 39.75 96 MET A C 1
ATOM 779 O O . MET A 1 96 ? 3.970 -11.719 -66.422 1.00 39.75 96 MET A O 1
ATOM 783 N N . ASP A 1 97 ? 4.990 -12.666 -68.115 1.00 43.22 97 ASP A N 1
ATOM 784 C CA . ASP A 1 97 ? 5.306 -13.101 -69.490 1.00 43.22 97 ASP A CA 1
ATOM 785 C C . ASP A 1 97 ? 6.302 -14.279 -69.508 1.00 43.22 97 ASP A C 1
ATOM 787 O O . ASP A 1 97 ? 7.188 -14.328 -68.621 1.00 43.22 97 ASP A O 1
#

Organism: NCBI:txid431061

Radius of gyration: 22.16 Å; Cα contacts (8 Å, |Δi|>4): 111; chains: 1; bounding box: 28×28×79 Å

Secondary structure (DSSP, 8-state):
-EEEESS----HHHHHHHHH-TTEEEEEE----SS---SEEEEEPSSS---HHHHHHHHHHHT--S--SEEE--------S----------------

Nearest PDB structures (foldseek):
  7ae1-assembly1_K  TM=5.158E-01  e=4.675E-01  Homo sapiens
  8bws-assembly1_K  TM=5.815E-01  e=1.114E+00  Saccharomyces cerevisiae S288C
  4czc-assembly1_A  TM=6.002E-01  e=2.032E+00  Hydrogenobacter thermophilus TK-6
  7oqy-assembly1_L  TM=5.774E-01  e=1.042E+00  Sulfolobus acidocaldarius DSM 639
  7aoc-assembly1_K  TM=5.528E-01  e=2.483E+00  Schizosaccharomyces pombe 972h-

Solvent-accessible surface area (backbone atoms only — not comparable to full-atom values): 6240 Å² total; per-residue (Å²): 57,39,37,30,25,64,84,71,92,82,47,74,72,44,56,50,49,46,68,68,36,85,60,42,69,44,78,47,77,48,90,39,43,95,94,48,49,44,25,36,38,38,33,38,40,87,72,85,68,66,56,71,65,61,48,50,53,51,43,40,75,54,65,44,89,66,81,57,81,41,76,46,81,71,68,82,84,63,80,69,92,74,85,76,79,84,87,83,78,90,79,89,78,82,84,88,134